Protein AF-A0A8S4S990-F1 (afdb_monomer)

Organism: NCBI:txid348720

Nearest PDB structures (foldseek):
  5mv0-assembly1_A  TM=5.214E-01  e=6.247E-02  CAS virus
  5ltn-assembly1_A  TM=4.430E-01  e=2.836E-02  Mammarenavirus choriomeningitidis
  8csu-assembly1_6  TM=4.818E-01  e=1.377E+00  Homo sapiens
  7pnu-assembly1_a  TM=4.901E-01  e=2.332E+00  Mus musculus
  7pnt-assembly1_a  TM=4.919E-01  e=3.034E+00  Mus musculus

Solvent-accessible surface area (backbone atoms only — not comparable to full-atom values): 9397 Å² total; per-residue (Å²): 134,91,82,85,86,81,87,80,89,78,84,89,76,98,66,82,76,75,70,76,85,82,77,76,78,78,52,65,50,79,47,67,64,47,76,77,65,70,88,89,48,89,56,37,59,49,55,33,36,43,36,31,67,82,77,28,32,34,36,42,33,39,77,46,72,51,59,75,95,39,45,70,56,54,42,53,50,50,50,59,58,38,45,65,44,32,56,49,50,20,64,76,68,72,28,84,42,45,46,76,36,61,46,57,39,28,91,82,76,50,64,54,86,60,49,57,57,39,34,41,74,71,71,39,58,85,48,63,86,38,56,76,52,52,56,51,49,51,54,52,49,51,53,48,52,52,50,52,58,74,67,54,75,134

Radius of gyration: 22.94 Å; Cα contacts (8 Å, |Δi|>4): 177; chains: 1; bounding box: 45×64×72 Å

Mean predicted aligned error: 13.51 Å

Secondary structure (DSSP, 8-state):
---------------------------EEEEESS--S-TT-S----SEEEEETTTTEEEEEEEE---GGGHHHHHHHHHHHTHHHHHHHHHHTT-SEEEEEEEEB-TTS-B-TTHHHHHHHTT-GGGGGGHHHHHHHHHHHHHHHHHHHHHS--

Foldseek 3Di:
DDDDDDDDDDDDDPDPPPPPPPPPCPQKDKDAQDQPDDPPQPPRGAGIWIAGVVQLEIEGEHEDEDAPVCQVVVQVVQCVSCVVVFVVCCVVVVGPGYYYQYHYAYLVLDGDPCNCVSCVVVVNNVCPVCSVVVSVVVVVVVVVVVVVVVPPDD

pLDDT: mean 72.89, std 20.24, range [27.31, 93.75]

Structure (mmCIF, N/CA/C/O backbone):
data_AF-A0A8S4S990-F1
#
_entry.id   AF-A0A8S4S990-F1
#
loop_
_atom_site.group_PDB
_atom_site.id
_atom_site.type_symbol
_atom_site.label_atom_id
_atom_site.label_alt_id
_atom_site.label_comp_id
_atom_site.label_asym_id
_atom_site.label_entity_id
_atom_site.label_seq_id
_atom_site.pdbx_PDB_ins_code
_atom_site.Cartn_x
_atom_site.Cartn_y
_atom_site.Cartn_z
_atom_site.occupancy
_atom_site.B_iso_or_equiv
_atom_site.auth_seq_id
_atom_site.auth_comp_id
_atom_site.auth_asym_id
_atom_site.auth_atom_id
_atom_site.pdbx_PDB_model_num
ATOM 1 N N . MET A 1 1 ? -4.626 -30.819 36.250 1.00 38.44 1 MET A N 1
ATOM 2 C CA . MET A 1 1 ? -5.536 -31.766 36.929 1.00 38.44 1 MET A CA 1
ATOM 3 C C . MET A 1 1 ? -6.216 -32.608 35.856 1.00 38.44 1 MET A C 1
ATOM 5 O O . MET A 1 1 ? -6.650 -32.057 34.856 1.00 38.44 1 MET A O 1
ATOM 9 N N . LYS A 1 2 ? -6.137 -33.932 35.988 1.00 37.09 2 LYS A N 1
ATOM 10 C CA . LYS A 1 2 ? -6.376 -34.948 34.948 1.00 37.09 2 LYS A CA 1
ATOM 11 C C . LYS A 1 2 ? -7.885 -35.141 34.732 1.00 37.09 2 LYS A C 1
ATOM 13 O O . LYS A 1 2 ? -8.578 -35.387 35.713 1.00 37.09 2 LYS A O 1
ATOM 18 N N . VAL A 1 3 ? -8.384 -35.081 33.495 1.00 35.81 3 VAL A N 1
ATOM 19 C CA . VAL A 1 3 ? -9.760 -35.510 33.180 1.00 35.81 3 VAL A CA 1
ATOM 20 C C . VAL A 1 3 ? -9.691 -36.787 32.345 1.00 35.81 3 VAL A C 1
ATOM 22 O O . VAL A 1 3 ? -8.990 -36.856 31.339 1.00 35.81 3 VAL A O 1
ATOM 25 N N . ARG A 1 4 ? -10.346 -37.821 32.876 1.00 27.31 4 ARG A N 1
ATOM 26 C CA . ARG A 1 4 ? -10.402 -39.216 32.425 1.00 27.31 4 ARG A CA 1
ATOM 27 C C . ARG A 1 4 ? -11.142 -39.330 31.089 1.00 27.31 4 ARG A C 1
ATOM 29 O O . ARG A 1 4 ? -12.238 -38.800 30.954 1.00 27.31 4 ARG A O 1
ATOM 36 N N . THR A 1 5 ? -10.582 -40.081 30.148 1.00 34.91 5 THR A N 1
ATOM 37 C CA . THR A 1 5 ? -11.289 -40.603 28.973 1.00 34.91 5 THR A CA 1
ATOM 38 C C . THR A 1 5 ? -11.942 -41.932 29.344 1.00 34.91 5 THR A C 1
ATOM 40 O O . THR A 1 5 ? -11.241 -42.907 29.608 1.00 34.91 5 THR A O 1
ATOM 43 N N . GLU A 1 6 ? -13.273 -41.984 29.360 1.00 31.33 6 GLU A N 1
ATOM 44 C CA . GLU A 1 6 ? -14.011 -43.249 29.355 1.00 31.33 6 GLU A CA 1
ATOM 45 C C . GLU A 1 6 ? -14.421 -43.586 27.921 1.00 31.33 6 GLU A C 1
ATOM 47 O O . GLU A 1 6 ? -15.098 -42.820 27.233 1.00 31.33 6 GLU A O 1
ATOM 52 N N . LEU A 1 7 ? -13.945 -44.741 27.460 1.00 32.22 7 LEU A N 1
ATOM 53 C CA . LEU A 1 7 ? -14.325 -45.357 26.199 1.00 32.22 7 LEU A CA 1
ATOM 54 C C . LEU A 1 7 ? -15.686 -46.030 26.392 1.00 32.22 7 LEU A C 1
ATOM 56 O O . LEU A 1 7 ? -15.767 -47.091 27.005 1.00 32.22 7 LEU A O 1
ATOM 60 N N . VAL A 1 8 ? -16.744 -45.440 25.839 1.00 35.81 8 VAL A N 1
ATOM 61 C CA . VAL A 1 8 ? -18.019 -46.139 25.639 1.00 35.81 8 VAL A CA 1
ATOM 62 C C . VAL A 1 8 ? -18.097 -46.567 24.179 1.00 35.81 8 VAL A C 1
ATOM 64 O O . VAL A 1 8 ? -18.408 -45.787 23.280 1.00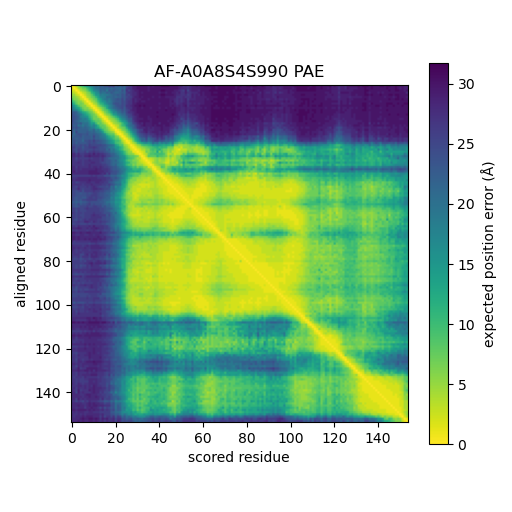 35.81 8 VAL A O 1
ATOM 67 N N . THR A 1 9 ? -17.785 -47.836 23.946 1.00 34.88 9 THR A N 1
ATOM 68 C CA . THR A 1 9 ? -18.088 -48.563 22.716 1.00 34.88 9 THR A CA 1
ATOM 69 C 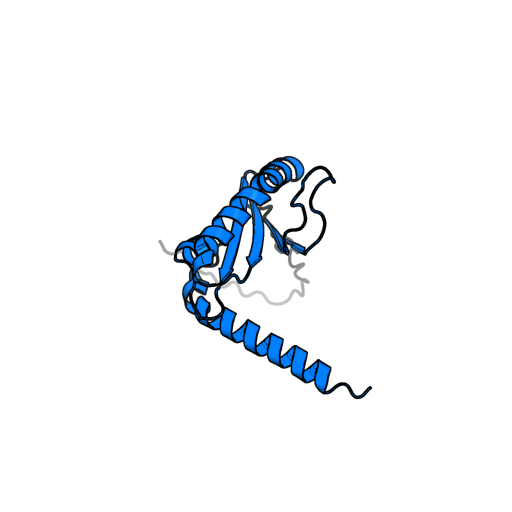C . THR A 1 9 ? -19.598 -48.738 22.601 1.00 34.88 9 THR A C 1
ATOM 71 O O . THR A 1 9 ? -20.208 -49.443 23.401 1.00 34.88 9 THR A O 1
ATOM 74 N N . ASN A 1 10 ? -20.219 -48.160 21.571 1.00 29.23 10 ASN A N 1
ATOM 75 C CA . ASN A 1 10 ? -21.528 -48.634 21.134 1.00 29.23 10 ASN A CA 1
ATOM 76 C C . ASN A 1 10 ? -21.618 -48.718 19.607 1.00 29.23 10 ASN A C 1
ATOM 78 O O . ASN A 1 10 ? -21.269 -47.788 18.879 1.00 29.23 10 ASN A O 1
ATOM 82 N N . ARG A 1 11 ? -22.044 -49.901 19.158 1.00 34.16 11 ARG A N 1
ATOM 83 C CA . ARG A 1 11 ? -22.180 -50.336 17.771 1.00 34.16 11 ARG A CA 1
ATOM 84 C C . ARG A 1 11 ? -23.460 -49.743 17.175 1.00 34.16 11 ARG A C 1
ATOM 86 O O . ARG A 1 11 ? -24.487 -49.670 17.836 1.00 34.16 11 ARG A O 1
ATOM 93 N N . ASN A 1 12 ? -23.391 -49.421 15.887 1.00 34.91 12 ASN A N 1
ATOM 94 C CA . ASN A 1 12 ? -24.517 -49.196 14.978 1.00 34.91 12 ASN A CA 1
ATOM 95 C C . ASN A 1 12 ? -25.447 -48.014 15.289 1.00 34.91 12 ASN A C 1
ATOM 97 O O . ASN A 1 12 ? -26.484 -48.156 15.932 1.00 34.91 12 ASN A O 1
ATOM 101 N N . LYS A 1 13 ? -25.150 -46.873 14.656 1.00 35.16 13 LYS A N 1
ATOM 102 C CA . LYS A 1 13 ? -26.153 -46.005 14.019 1.00 35.16 13 LYS A CA 1
ATOM 103 C C . LYS A 1 13 ? -25.452 -45.106 13.003 1.00 35.16 13 LYS A C 1
ATOM 105 O O . LYS A 1 13 ? -24.735 -44.180 13.367 1.00 35.16 13 LYS A O 1
ATOM 110 N N . THR A 1 14 ? -25.686 -45.377 11.724 1.00 38.09 14 THR A N 1
ATOM 111 C CA . THR A 1 14 ? -25.504 -44.456 10.597 1.00 38.09 14 THR A CA 1
ATOM 112 C C . THR A 1 14 ? -26.360 -43.211 10.835 1.00 38.09 14 THR A C 1
ATOM 114 O O . THR A 1 14 ? -27.469 -43.071 10.331 1.00 38.09 14 THR A O 1
ATOM 117 N N . LYS A 1 15 ? -25.864 -42.289 11.660 1.00 32.72 15 LYS A N 1
ATOM 118 C CA . LYS A 1 15 ? -26.371 -40.924 11.734 1.00 32.72 15 LYS A CA 1
ATOM 119 C C . LYS A 1 15 ? -25.412 -40.068 10.936 1.00 32.72 15 LYS A C 1
ATOM 121 O O . LYS A 1 15 ? -24.304 -39.798 11.381 1.00 32.72 15 LYS A O 1
ATOM 126 N N . LYS A 1 16 ? -25.869 -39.687 9.743 1.00 40.88 16 LYS A N 1
ATOM 127 C CA . LYS A 1 16 ? -25.349 -38.599 8.917 1.00 40.88 16 LYS A CA 1
ATOM 128 C C . LYS A 1 16 ? -25.078 -37.415 9.846 1.00 40.88 16 LYS A C 1
ATOM 130 O O . LYS A 1 16 ? -26.006 -36.707 10.236 1.00 40.88 16 LYS A O 1
ATOM 135 N N . THR A 1 17 ? -23.832 -37.267 10.282 1.00 30.77 17 THR A N 1
ATOM 136 C CA . THR A 1 17 ? -23.384 -36.102 11.026 1.00 30.77 17 THR A CA 1
ATOM 137 C C . THR A 1 17 ? -23.504 -34.950 10.053 1.00 30.77 17 THR A C 1
ATOM 139 O O . THR A 1 17 ? -22.716 -34.787 9.125 1.00 30.77 17 THR A O 1
ATOM 142 N N . ARG A 1 18 ? -24.585 -34.191 10.220 1.00 30.38 18 ARG A N 1
ATOM 143 C CA . ARG A 1 18 ? -24.707 -32.833 9.722 1.00 30.38 18 ARG A CA 1
ATOM 144 C C . ARG A 1 18 ? -23.539 -32.098 10.371 1.00 30.38 18 ARG A C 1
ATOM 146 O O . ARG A 1 18 ? -23.633 -31.696 11.526 1.00 30.38 18 ARG A O 1
ATOM 153 N N . LEU A 1 19 ? -22.397 -32.074 9.684 1.00 32.81 19 LEU A N 1
ATOM 154 C CA . LEU A 1 19 ? -21.312 -31.165 10.007 1.00 32.81 19 LEU A CA 1
ATOM 155 C C . LEU A 1 19 ? -21.981 -29.797 10.026 1.00 32.81 19 LEU A C 1
ATOM 157 O O . LEU A 1 19 ? -22.489 -29.350 8.997 1.00 32.81 19 LEU A O 1
ATOM 161 N N . HIS A 1 20 ? -22.110 -29.224 11.220 1.00 30.11 20 HIS A N 1
ATOM 162 C CA . HIS A 1 20 ? -22.512 -27.840 11.382 1.00 30.11 20 HIS A CA 1
ATOM 163 C C . HIS A 1 20 ? -21.589 -27.033 10.474 1.00 30.11 20 HIS A C 1
ATOM 165 O O . HIS A 1 20 ? -20.380 -26.979 10.695 1.00 30.11 20 HIS A O 1
ATOM 171 N N . LEU A 1 21 ? -22.160 -26.479 9.408 1.00 32.03 21 LEU A N 1
ATOM 172 C CA . LEU A 1 21 ? -21.474 -25.666 8.410 1.00 32.03 21 LEU A CA 1
ATOM 173 C C . LEU A 1 21 ? -21.190 -24.259 8.975 1.00 32.03 21 LEU A C 1
ATOM 175 O O . LEU A 1 21 ? -21.204 -23.277 8.245 1.00 32.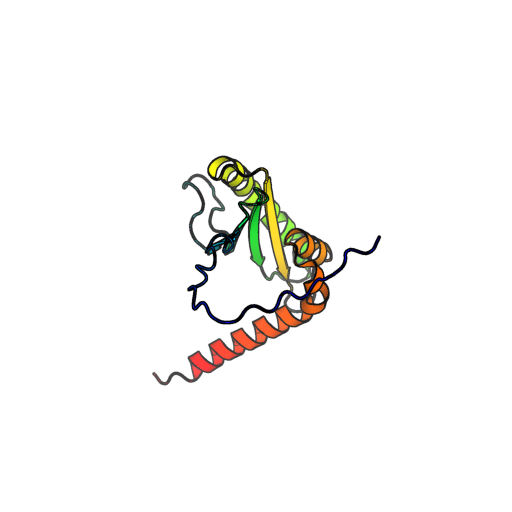03 21 LEU A O 1
ATOM 179 N N . ASP A 1 22 ? -20.936 -24.156 10.280 1.00 33.56 22 ASP A N 1
ATOM 180 C CA . ASP A 1 22 ? -20.919 -22.896 11.026 1.00 33.56 22 ASP A CA 1
ATOM 181 C C . ASP A 1 22 ? -19.489 -22.431 11.335 1.00 33.56 22 ASP A C 1
ATOM 183 O O . ASP A 1 22 ? -19.237 -21.743 12.322 1.00 33.56 22 ASP A O 1
ATOM 187 N N . THR A 1 23 ? -18.498 -22.800 10.518 1.00 35.34 23 THR A N 1
ATOM 188 C CA . THR A 1 23 ? -17.130 -22.266 10.682 1.00 35.34 23 THR A CA 1
ATOM 189 C C . THR A 1 23 ? -16.352 -22.163 9.372 1.00 35.34 23 THR A C 1
ATOM 191 O O . THR A 1 23 ? -15.173 -22.489 9.300 1.00 35.34 23 THR A O 1
ATOM 194 N N . LEU A 1 24 ? -16.993 -21.662 8.316 1.00 36.88 24 LEU A N 1
ATOM 195 C CA . LEU A 1 24 ? -16.280 -21.058 7.186 1.00 36.88 24 LEU A CA 1
ATOM 196 C C . LEU A 1 24 ? -16.565 -19.556 7.173 1.00 36.88 24 LEU A C 1
ATOM 198 O O . LEU A 1 24 ? -17.170 -19.013 6.254 1.00 36.88 24 LEU A O 1
ATOM 202 N N . VAL A 1 25 ? -16.134 -18.874 8.235 1.00 40.50 25 VAL A N 1
ATOM 203 C CA . VAL A 1 25 ? -15.972 -17.421 8.198 1.00 40.50 25 VAL A CA 1
ATOM 204 C C . VAL A 1 25 ? -14.862 -17.164 7.183 1.00 40.50 25 VAL A C 1
ATOM 206 O O . VAL A 1 25 ? -13.705 -17.432 7.482 1.00 40.50 25 VAL A O 1
ATOM 209 N N . LEU A 1 26 ? -15.188 -16.696 5.978 1.00 46.97 26 LEU A N 1
ATOM 210 C CA . LEU A 1 26 ? -14.206 -16.023 5.127 1.00 46.97 26 LEU A CA 1
ATOM 211 C C . LEU A 1 26 ? -14.076 -14.596 5.681 1.00 46.97 26 LEU A C 1
ATOM 213 O O . LEU A 1 26 ? -14.909 -13.751 5.358 1.00 46.97 26 LEU A O 1
ATOM 217 N N . PRO A 1 27 ? -13.098 -14.292 6.559 1.00 54.78 27 PRO A N 1
ATOM 218 C CA . PRO A 1 27 ? -13.113 -13.050 7.330 1.00 54.78 27 PRO A CA 1
ATOM 219 C C . PRO A 1 27 ? -12.556 -11.869 6.524 1.00 54.78 27 PRO A C 1
ATOM 221 O O . PRO A 1 27 ? -12.587 -10.736 6.998 1.00 54.78 27 PRO A O 1
ATOM 224 N N . LYS A 1 28 ? -12.026 -12.133 5.320 1.00 64.38 28 LYS A N 1
ATOM 225 C CA . LYS A 1 28 ? -11.212 -11.206 4.533 1.00 64.38 28 LYS A CA 1
ATOM 226 C C . LYS A 1 28 ? -11.771 -11.053 3.127 1.00 64.38 28 LYS A C 1
ATOM 228 O O . LYS A 1 28 ? -11.825 -12.017 2.369 1.00 64.38 28 LYS A O 1
ATOM 233 N N . THR A 1 29 ? -12.184 -9.835 2.792 1.00 76.38 29 THR A N 1
ATOM 234 C CA . THR A 1 29 ? -12.594 -9.456 1.432 1.00 76.38 29 THR A CA 1
ATOM 235 C C . THR A 1 29 ? -11.439 -8.737 0.742 1.00 76.38 29 THR A C 1
ATOM 237 O O . THR A 1 29 ? -10.785 -7.901 1.368 1.00 76.38 29 THR A O 1
ATOM 240 N N . PHE A 1 30 ? -11.198 -9.061 -0.530 1.00 75.12 30 PHE A N 1
ATOM 241 C CA . PHE A 1 30 ? -10.165 -8.444 -1.363 1.00 75.12 30 PHE A CA 1
ATOM 242 C C . PHE A 1 30 ? -10.815 -7.649 -2.494 1.00 75.12 30 PHE A C 1
ATOM 244 O O . PHE A 1 30 ? -11.668 -8.176 -3.208 1.00 75.12 30 PHE A O 1
ATOM 251 N N . PHE A 1 31 ? -10.376 -6.408 -2.681 1.00 77.38 31 PHE A N 1
ATOM 252 C CA . PHE A 1 31 ? -10.718 -5.582 -3.836 1.00 77.38 31 PHE A CA 1
ATOM 253 C C . PHE A 1 31 ? -9.441 -5.260 -4.608 1.00 77.38 31 PHE A C 1
ATOM 255 O O . PHE A 1 31 ? -8.456 -4.847 -4.001 1.00 77.38 31 PHE A O 1
ATOM 262 N N . PHE A 1 32 ? -9.459 -5.448 -5.928 1.00 75.06 32 PHE A N 1
ATOM 263 C CA . PHE A 1 32 ? -8.290 -5.266 -6.791 1.00 75.06 32 PHE A CA 1
ATOM 264 C C . PHE A 1 32 ? -8.540 -4.172 -7.821 1.00 75.06 32 PHE A C 1
ATOM 266 O O . PHE A 1 32 ? -9.428 -4.329 -8.649 1.00 75.06 32 PHE A O 1
ATOM 273 N N . SER A 1 33 ? -7.747 -3.099 -7.805 1.00 66.81 33 SER A N 1
ATOM 274 C CA . SER A 1 33 ? -7.669 -2.110 -8.895 1.00 66.81 33 SER A CA 1
ATOM 275 C C . SER A 1 33 ? -9.006 -1.489 -9.373 1.00 66.81 33 SER A C 1
ATOM 277 O O . SER A 1 33 ? -9.117 -0.989 -10.495 1.00 66.81 33 SER A O 1
ATOM 279 N N . PHE A 1 34 ? -10.038 -1.475 -8.521 1.00 74.88 34 PHE A N 1
ATOM 280 C CA . PHE A 1 34 ? -11.329 -0.828 -8.785 1.00 74.88 34 PHE A CA 1
ATOM 281 C C . PHE A 1 34 ? -11.442 0.501 -8.027 1.00 74.88 34 PHE A C 1
ATOM 283 O O . PHE A 1 34 ? -10.843 0.635 -6.961 1.00 74.88 34 PHE A O 1
ATOM 290 N N . PRO A 1 35 ? -12.227 1.479 -8.530 1.00 76.44 35 PRO A N 1
ATOM 291 C CA . PRO A 1 35 ? -12.567 2.671 -7.761 1.00 76.44 35 PRO A CA 1
ATOM 292 C C . PRO A 1 35 ? -13.237 2.268 -6.445 1.00 76.44 35 PRO A C 1
ATOM 294 O O . PRO A 1 35 ? -14.259 1.583 -6.456 1.00 76.44 35 PRO A O 1
ATOM 297 N N . VAL A 1 36 ? -12.653 2.676 -5.323 1.00 78.38 36 VAL A N 1
ATOM 298 C CA . VAL A 1 36 ? -13.088 2.228 -3.989 1.00 78.38 36 VAL A CA 1
ATOM 299 C C . VAL A 1 36 ? -14.117 3.182 -3.372 1.00 78.38 36 VAL A C 1
ATOM 301 O O . VAL A 1 36 ? -14.963 2.780 -2.574 1.00 78.38 36 VAL A O 1
ATOM 304 N N . ALA A 1 37 ? -14.068 4.450 -3.770 1.00 78.75 37 ALA A N 1
ATOM 305 C CA . ALA A 1 37 ? -14.910 5.536 -3.296 1.00 78.75 37 ALA A CA 1
ATOM 306 C C . ALA A 1 37 ? -15.449 6.407 -4.451 1.00 78.75 37 ALA A C 1
ATOM 308 O O . ALA A 1 37 ? -15.183 6.165 -5.627 1.00 78.75 37 ALA A O 1
ATOM 309 N N . ASP A 1 38 ? -16.227 7.435 -4.109 1.00 71.62 38 ASP A N 1
ATOM 310 C CA . ASP A 1 38 ? -16.769 8.417 -5.062 1.00 71.62 38 ASP A CA 1
ATOM 311 C C . ASP A 1 38 ? -15.673 9.288 -5.732 1.00 71.62 38 ASP A C 1
ATOM 313 O O . ASP A 1 38 ? -14.577 9.444 -5.188 1.00 71.62 38 ASP A O 1
ATOM 317 N N . ARG A 1 39 ? -15.984 9.880 -6.897 1.00 66.06 39 ARG A N 1
ATOM 318 C CA . ARG A 1 39 ? -15.066 10.551 -7.845 1.00 66.06 39 ARG A CA 1
ATOM 319 C C . ARG A 1 39 ? -14.281 11.745 -7.287 1.00 66.06 39 ARG A C 1
ATOM 321 O O . ARG A 1 39 ? -13.322 12.163 -7.923 1.00 66.06 39 ARG A O 1
ATOM 328 N N . TYR A 1 40 ? -14.650 12.276 -6.124 1.00 76.94 40 TYR A N 1
ATOM 329 C CA . TYR A 1 40 ? -13.969 13.416 -5.497 1.00 76.94 40 TYR A CA 1
ATOM 330 C C . TYR A 1 40 ? -12.619 13.077 -4.843 1.00 76.94 40 TYR A C 1
ATOM 332 O O . TYR A 1 40 ? -11.919 13.988 -4.414 1.00 76.94 40 TYR A O 1
ATOM 340 N N . ILE A 1 41 ? -12.239 11.797 -4.744 1.00 80.56 41 ILE A N 1
ATOM 341 C CA . ILE A 1 41 ? -10.899 11.406 -4.281 1.00 80.56 41 ILE A CA 1
ATOM 342 C C . ILE A 1 41 ? -9.959 11.247 -5.476 1.00 80.56 41 ILE A C 1
ATOM 344 O O . ILE A 1 41 ? -10.198 10.410 -6.346 1.00 80.56 41 ILE A O 1
ATOM 348 N N . THR A 1 42 ? -8.850 11.992 -5.465 1.00 81.44 42 THR A N 1
ATOM 349 C CA . THR A 1 42 ? -7.812 11.953 -6.508 1.00 81.44 42 THR A CA 1
ATOM 350 C C . THR A 1 42 ? -7.161 10.572 -6.623 1.00 81.44 42 THR A C 1
ATOM 352 O O . THR A 1 42 ? -7.030 10.036 -7.721 1.00 81.44 42 THR A O 1
ATOM 355 N N . ALA A 1 43 ? -6.796 9.954 -5.496 1.00 86.62 43 ALA A N 1
ATOM 356 C CA . ALA A 1 43 ? -6.184 8.628 -5.457 1.00 86.62 43 ALA A CA 1
ATOM 357 C C . ALA A 1 43 ? -7.155 7.566 -4.953 1.00 86.62 43 ALA A C 1
ATOM 359 O O . ALA A 1 43 ? -7.218 7.241 -3.771 1.00 86.62 43 ALA A O 1
ATOM 360 N N . ASN A 1 44 ? -7.942 7.040 -5.886 1.00 88.00 44 ASN A N 1
ATOM 361 C CA . ASN A 1 44 ? -9.073 6.160 -5.596 1.00 88.00 44 ASN A CA 1
ATOM 362 C C . ASN A 1 44 ? -8.903 4.731 -6.150 1.00 88.00 44 ASN A C 1
ATOM 364 O O . ASN A 1 44 ? -9.847 3.945 -6.165 1.00 88.00 44 ASN A O 1
ATOM 368 N N . ARG A 1 45 ? -7.715 4.396 -6.660 1.00 89.25 45 ARG A N 1
ATOM 369 C CA . ARG A 1 45 ? -7.420 3.095 -7.278 1.00 89.25 45 ARG A CA 1
ATOM 370 C C . ARG A 1 45 ? -6.123 2.501 -6.727 1.00 89.25 45 ARG A C 1
ATOM 372 O O . ARG A 1 45 ? -5.132 2.469 -7.447 1.00 89.25 45 ARG A O 1
ATOM 379 N N . PRO A 1 46 ? -6.113 2.067 -5.460 1.00 91.12 46 PRO A N 1
ATOM 380 C CA . PRO A 1 46 ? -5.011 1.261 -4.959 1.00 91.12 46 PRO A CA 1
ATOM 381 C C . PRO A 1 46 ? -4.965 -0.095 -5.670 1.00 91.12 46 PRO A C 1
ATOM 383 O O . PRO A 1 46 ? -5.981 -0.574 -6.188 1.00 91.12 46 PRO A O 1
ATOM 386 N N . ASP A 1 47 ? -3.801 -0.741 -5.646 1.00 90.00 47 ASP A N 1
ATOM 387 C CA . ASP A 1 47 ? -3.641 -2.072 -6.235 1.00 90.00 47 ASP A CA 1
ATOM 388 C C . ASP A 1 47 ? -4.521 -3.094 -5.521 1.00 90.00 47 ASP A C 1
ATOM 390 O O . ASP A 1 47 ? -5.233 -3.873 -6.163 1.00 90.00 47 ASP A O 1
ATOM 394 N N . ILE A 1 48 ? -4.497 -3.070 -4.184 1.00 90.12 48 ILE A N 1
ATOM 395 C CA . ILE A 1 48 ? -5.235 -4.013 -3.350 1.00 90.12 48 ILE A CA 1
ATOM 396 C C . ILE A 1 48 ? -5.829 -3.288 -2.144 1.00 90.12 48 ILE A C 1
ATOM 398 O O . ILE A 1 48 ? -5.156 -2.524 -1.455 1.00 90.12 48 ILE A O 1
ATOM 402 N N . VAL A 1 49 ? -7.085 -3.597 -1.828 1.00 89.75 49 VAL A N 1
ATOM 403 C CA . VAL A 1 49 ? -7.677 -3.285 -0.527 1.00 89.75 49 VAL A CA 1
ATOM 404 C C . VAL A 1 49 ? -8.117 -4.569 0.155 1.00 89.75 49 VAL A C 1
ATOM 406 O O . VAL A 1 49 ? -8.914 -5.335 -0.388 1.00 89.75 49 VAL A O 1
ATOM 409 N N . LEU A 1 50 ? -7.598 -4.795 1.359 1.00 89.62 50 LEU A N 1
ATOM 410 C CA . LEU A 1 50 ? -8.002 -5.881 2.240 1.00 89.62 50 LEU A CA 1
ATOM 411 C C . LEU A 1 50 ? -8.968 -5.336 3.287 1.00 89.62 50 LEU A C 1
ATOM 413 O O . LEU A 1 50 ? 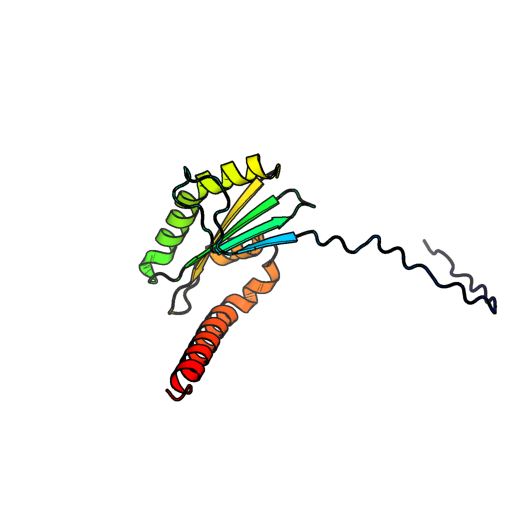-8.653 -4.365 3.967 1.00 89.62 50 LEU A O 1
ATOM 417 N N . VAL A 1 51 ? -10.106 -5.994 3.478 1.00 87.69 51 VAL A N 1
ATOM 418 C CA . VAL A 1 51 ? -11.020 -5.687 4.581 1.00 87.69 51 VAL A CA 1
ATOM 419 C C . VAL A 1 51 ? -11.166 -6.917 5.447 1.00 87.69 51 VAL A C 1
ATOM 421 O O . VAL A 1 51 ? -11.696 -7.933 4.996 1.00 87.69 51 VAL A O 1
ATOM 424 N N . ASP A 1 52 ? -10.714 -6.810 6.690 1.00 85.75 52 ASP A N 1
ATOM 425 C CA . ASP A 1 52 ? -10.956 -7.807 7.718 1.00 85.75 52 ASP A CA 1
ATOM 426 C C . ASP A 1 52 ? -12.101 -7.334 8.615 1.00 85.75 52 ASP A C 1
ATOM 428 O O . ASP A 1 52 ? -11.959 -6.418 9.431 1.00 85.75 52 ASP A O 1
ATOM 432 N N . ARG A 1 53 ? -13.269 -7.955 8.436 1.00 82.62 53 ARG A N 1
ATOM 433 C CA . ARG A 1 53 ? -14.475 -7.594 9.194 1.00 82.62 53 ARG A CA 1
ATOM 434 C C . ARG A 1 53 ? -14.438 -8.116 10.625 1.00 82.62 53 ARG A C 1
ATOM 436 O O . ARG A 1 53 ? -15.124 -7.554 11.472 1.00 82.62 53 ARG A O 1
ATOM 443 N N . SER A 1 54 ? -13.646 -9.154 10.902 1.00 83.81 54 SER A N 1
ATOM 444 C CA . SER A 1 54 ? -13.559 -9.740 12.243 1.00 83.81 54 SER A CA 1
ATOM 445 C C . SER A 1 54 ? -12.838 -8.813 13.219 1.00 83.81 54 SER A C 1
ATOM 447 O O . SER A 1 54 ? -13.282 -8.642 14.349 1.00 83.81 54 SER A O 1
ATOM 449 N N . VAL A 1 55 ? -11.782 -8.144 12.749 1.00 86.75 55 VAL A N 1
ATOM 450 C CA . VAL A 1 55 ? -11.020 -7.144 13.518 1.00 86.75 55 VAL A CA 1
ATOM 451 C C . VAL A 1 55 ? -11.367 -5.706 13.131 1.00 86.75 55 VAL A C 1
ATOM 453 O O . VAL A 1 55 ? -10.639 -4.787 13.495 1.00 86.75 55 VAL A O 1
ATOM 456 N N . ARG A 1 56 ? -12.442 -5.513 12.350 1.00 90.75 56 ARG A N 1
ATOM 457 C CA . ARG A 1 56 ? -12.925 -4.211 11.863 1.00 90.75 56 ARG A CA 1
ATOM 458 C C . ARG A 1 56 ? -11.788 -3.324 11.344 1.00 90.75 56 ARG A C 1
ATOM 460 O O . ARG A 1 56 ? -11.649 -2.177 11.757 1.00 90.75 56 ARG A O 1
ATOM 467 N N . ARG A 1 57 ? -10.965 -3.846 10.434 1.00 90.56 57 ARG A N 1
ATOM 468 C CA . ARG A 1 57 ? -9.814 -3.122 9.878 1.00 90.56 57 ARG A CA 1
ATOM 469 C C . ARG A 1 57 ? -9.775 -3.233 8.365 1.00 90.56 57 ARG A C 1
ATOM 471 O O . ARG A 1 57 ? -9.963 -4.317 7.818 1.00 90.56 57 ARG A O 1
ATOM 478 N N . ALA A 1 58 ? -9.459 -2.128 7.703 1.00 91.25 58 ALA A N 1
ATOM 479 C CA . ALA A 1 58 ? -9.106 -2.123 6.291 1.00 91.25 58 ALA A CA 1
ATOM 480 C C . ALA A 1 58 ? -7.609 -1.852 6.099 1.00 91.25 58 ALA A C 1
ATOM 482 O O . ALA A 1 58 ? -6.951 -1.215 6.924 1.00 91.25 58 ALA A O 1
ATOM 483 N N . ILE A 1 59 ? -7.056 -2.358 5.005 1.00 91.50 59 ILE A N 1
ATOM 484 C CA . ILE A 1 59 ? -5.663 -2.161 4.629 1.00 91.50 59 ILE A CA 1
ATOM 485 C C . ILE A 1 59 ? -5.621 -1.810 3.149 1.00 91.50 59 ILE A C 1
ATOM 487 O O . ILE A 1 59 ? -6.072 -2.592 2.316 1.00 91.50 59 ILE A O 1
ATOM 491 N N . ILE A 1 60 ? -5.068 -0.645 2.837 1.00 92.25 60 ILE A N 1
ATOM 492 C CA . ILE A 1 60 ? -4.757 -0.221 1.475 1.00 92.25 60 ILE A CA 1
ATOM 493 C C . ILE A 1 60 ? -3.321 -0.647 1.191 1.00 92.25 60 ILE A C 1
ATOM 495 O O . ILE A 1 60 ? -2.410 -0.249 1.917 1.00 92.25 60 ILE A O 1
ATOM 499 N N . VAL A 1 61 ? -3.122 -1.446 0.151 1.00 90.88 61 VAL A N 1
ATOM 500 C CA . VAL A 1 61 ? -1.806 -1.880 -0.311 1.00 90.88 61 VAL A CA 1
ATOM 501 C C . VAL A 1 61 ? -1.587 -1.342 -1.713 1.00 90.88 61 VAL A C 1
ATOM 503 O O . VAL A 1 61 ? -2.438 -1.483 -2.592 1.00 90.88 61 VAL A O 1
ATOM 506 N N . ASP A 1 62 ? -0.427 -0.737 -1.903 1.00 90.38 62 ASP A N 1
ATOM 507 C CA . ASP A 1 62 ? 0.001 -0.197 -3.183 1.00 90.38 62 ASP A CA 1
ATOM 508 C C . ASP A 1 62 ? 1.480 -0.525 -3.385 1.00 90.38 62 ASP A C 1
ATOM 510 O O . ASP A 1 62 ? 2.278 -0.409 -2.451 1.00 90.38 62 ASP A O 1
ATOM 514 N N . ILE A 1 63 ? 1.814 -1.015 -4.574 1.00 86.75 63 ILE A N 1
ATOM 515 C CA . ILE A 1 63 ? 3.115 -1.568 -4.923 1.00 86.75 63 ILE A CA 1
ATOM 516 C C . ILE A 1 63 ? 3.803 -0.617 -5.904 1.00 86.75 63 ILE A C 1
ATOM 518 O O . ILE A 1 63 ? 3.240 -0.224 -6.923 1.00 86.75 63 ILE A O 1
ATOM 522 N N . THR A 1 64 ? 5.059 -0.264 -5.634 1.00 85.12 64 THR A N 1
ATOM 523 C CA . THR A 1 64 ? 5.854 0.571 -6.541 1.00 85.12 64 THR A CA 1
ATOM 524 C C . THR A 1 64 ? 7.331 0.193 -6.526 1.00 85.12 64 THR A C 1
ATOM 526 O O . THR A 1 64 ? 7.859 -0.272 -5.514 1.00 85.12 64 THR A O 1
ATOM 529 N N . TYR A 1 65 ? 7.994 0.411 -7.664 1.00 82.81 65 TYR A N 1
ATOM 530 C CA . TYR A 1 65 ? 9.413 0.124 -7.850 1.00 82.81 65 TYR A CA 1
ATOM 531 C C . TYR A 1 65 ? 10.191 1.354 -8.344 1.00 82.81 65 TYR A C 1
ATOM 533 O O . TYR A 1 65 ? 10.418 1.486 -9.549 1.00 82.81 65 TYR A O 1
ATOM 541 N N . PRO A 1 66 ? 10.560 2.298 -7.458 1.00 82.50 66 PRO A N 1
ATOM 542 C CA . PRO A 1 66 ? 11.345 3.469 -7.833 1.00 82.50 66 PRO A CA 1
ATOM 543 C C . PRO A 1 66 ? 12.848 3.145 -7.912 1.00 82.50 66 PRO A C 1
ATOM 545 O O . PRO A 1 66 ? 13.303 2.066 -7.532 1.00 82.50 66 PRO A O 1
ATOM 548 N N . HIS A 1 67 ? 13.635 4.120 -8.375 1.00 79.44 67 HIS A N 1
ATOM 549 C CA . HIS A 1 67 ? 15.094 4.079 -8.242 1.00 79.44 67 HIS A CA 1
ATOM 550 C C . HIS A 1 67 ? 15.520 4.144 -6.765 1.00 79.44 67 HIS A C 1
ATOM 552 O O . HIS A 1 67 ? 14.810 4.746 -5.957 1.00 79.44 67 HIS A O 1
ATOM 558 N N . ASP A 1 68 ? 16.679 3.572 -6.435 1.00 74.94 68 ASP A N 1
ATOM 559 C CA . ASP A 1 68 ? 17.164 3.360 -5.060 1.00 74.94 68 ASP A CA 1
ATOM 560 C C . ASP A 1 68 ? 17.139 4.638 -4.213 1.00 74.94 68 ASP A C 1
ATOM 562 O O . ASP A 1 68 ? 16.617 4.642 -3.097 1.00 74.94 68 ASP A O 1
ATOM 566 N N . ASP A 1 69 ? 17.603 5.751 -4.782 1.00 78.94 69 ASP A N 1
ATOM 567 C CA . ASP A 1 69 ? 17.657 7.055 -4.107 1.00 78.94 69 ASP A CA 1
ATOM 568 C C . ASP A 1 69 ? 16.269 7.618 -3.749 1.00 78.94 69 ASP A C 1
ATOM 570 O O . ASP A 1 69 ? 16.136 8.500 -2.900 1.00 78.94 69 ASP A O 1
ATOM 574 N N . ASN A 1 70 ? 15.214 7.105 -4.3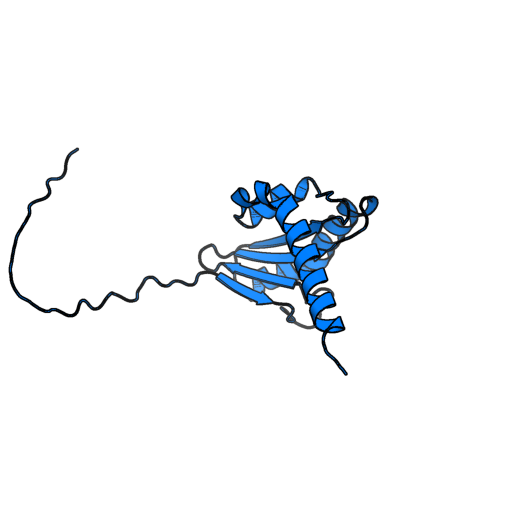84 1.00 83.69 70 ASN A N 1
ATOM 575 C CA . ASN A 1 70 ? 13.847 7.599 -4.259 1.00 83.69 70 ASN A CA 1
ATOM 576 C C . ASN A 1 70 ? 12.936 6.693 -3.420 1.00 83.69 70 ASN A C 1
ATOM 578 O O . ASN A 1 70 ? 11.753 7.012 -3.298 1.00 83.69 70 ASN A O 1
ATOM 582 N N . LEU A 1 71 ? 13.444 5.605 -2.825 1.00 81.00 71 LEU A N 1
ATOM 583 C CA . LEU A 1 71 ? 12.638 4.650 -2.045 1.00 81.00 71 LEU A CA 1
ATOM 584 C C . LEU A 1 71 ? 11.814 5.347 -0.946 1.00 81.00 71 LEU A C 1
ATOM 586 O O . LEU A 1 71 ? 10.584 5.325 -0.980 1.00 81.00 71 LEU A O 1
ATOM 590 N N . VAL A 1 72 ? 12.495 6.078 -0.057 1.00 83.25 72 VAL A N 1
ATOM 591 C CA . VAL A 1 72 ? 11.880 6.793 1.081 1.00 83.25 72 VAL A CA 1
ATOM 592 C C . VAL A 1 72 ? 10.868 7.842 0.610 1.00 83.25 72 VAL A C 1
ATOM 594 O O . VAL A 1 72 ? 9.838 8.088 1.242 1.00 83.25 72 VAL A O 1
ATOM 597 N N . LYS A 1 73 ? 11.178 8.515 -0.504 1.00 88.69 73 LYS A N 1
ATOM 598 C CA . LYS A 1 73 ? 10.315 9.548 -1.076 1.00 88.69 73 LYS A CA 1
ATOM 599 C C . LYS A 1 73 ? 9.027 8.927 -1.613 1.00 88.69 73 LYS A C 1
ATOM 601 O O . LYS A 1 73 ? 7.947 9.396 -1.263 1.00 88.69 73 LYS A O 1
ATOM 606 N N . ALA A 1 74 ? 9.143 7.852 -2.391 1.00 87.25 74 ALA A N 1
ATOM 607 C CA . ALA A 1 74 ? 8.006 7.133 -2.949 1.00 87.25 74 ALA A CA 1
ATOM 608 C C . ALA A 1 74 ? 7.099 6.563 -1.849 1.00 87.25 74 ALA A C 1
ATOM 610 O O . ALA A 1 74 ? 5.877 6.649 -1.954 1.00 87.25 74 ALA A O 1
ATOM 611 N N . GLU A 1 75 ? 7.681 6.039 -0.767 1.00 87.81 75 GLU A N 1
ATOM 612 C CA . GLU A 1 75 ? 6.919 5.542 0.378 1.00 87.81 75 GLU A CA 1
ATOM 613 C C . GLU A 1 75 ? 6.059 6.646 1.010 1.00 87.81 75 GLU A C 1
ATOM 615 O O . GLU A 1 75 ? 4.840 6.501 1.149 1.00 87.81 75 GLU A O 1
ATOM 620 N N . LYS A 1 76 ? 6.680 7.783 1.347 1.00 89.88 76 LYS A N 1
ATOM 621 C CA . LYS A 1 76 ? 5.989 8.926 1.962 1.00 89.88 76 LYS A CA 1
ATOM 622 C C . LYS A 1 76 ? 4.920 9.516 1.053 1.00 89.88 76 LYS A C 1
ATOM 624 O O . LYS A 1 76 ? 3.836 9.852 1.529 1.00 89.88 76 LYS A O 1
ATOM 629 N N . GLU A 1 77 ? 5.206 9.630 -0.241 1.00 91.94 77 G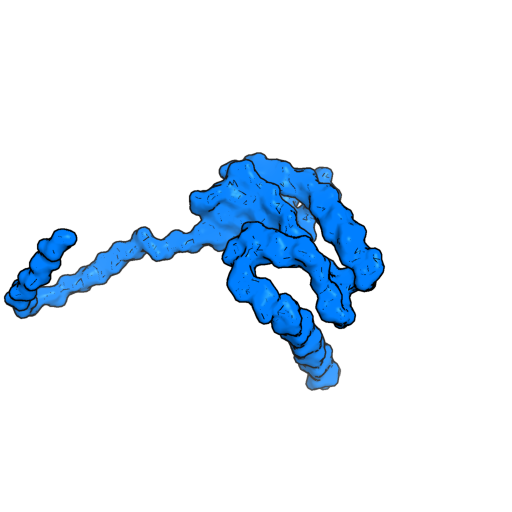LU A N 1
ATOM 630 C CA . GLU A 1 77 ? 4.238 10.108 -1.227 1.00 91.94 77 GLU A CA 1
ATOM 631 C C . GLU A 1 77 ? 3.003 9.206 -1.269 1.00 91.94 77 GLU A C 1
ATOM 633 O O . GLU A 1 77 ? 1.885 9.712 -1.199 1.00 91.94 77 GLU A O 1
ATOM 638 N N . LYS A 1 78 ? 3.177 7.879 -1.281 1.00 90.44 78 LYS A N 1
ATOM 639 C CA . LYS A 1 78 ? 2.055 6.927 -1.268 1.00 90.44 78 LYS A CA 1
ATOM 640 C C . LYS A 1 78 ? 1.219 7.035 0.007 1.00 90.44 78 LYS A C 1
ATOM 642 O O . LYS A 1 78 ? -0.008 7.059 -0.075 1.00 90.44 78 LYS A O 1
ATOM 647 N N . VAL A 1 79 ? 1.851 7.151 1.177 1.00 91.75 79 VAL A N 1
ATOM 648 C CA . VAL A 1 79 ? 1.123 7.360 2.444 1.00 91.75 79 VAL A CA 1
ATOM 649 C C . VAL A 1 79 ? 0.316 8.659 2.410 1.00 91.75 79 VAL A C 1
ATOM 651 O O . VAL A 1 79 ? -0.846 8.663 2.808 1.00 91.75 79 VAL A O 1
ATOM 654 N N . SER A 1 80 ? 0.908 9.743 1.905 1.00 92.75 80 SER A N 1
ATOM 655 C CA . SER A 1 80 ? 0.247 11.047 1.799 1.00 92.75 80 SER A CA 1
ATOM 656 C C . SER A 1 80 ? -0.963 10.996 0.861 1.00 92.75 80 SER A C 1
ATOM 658 O O . SER A 1 80 ? -2.076 11.348 1.246 1.00 92.75 80 SER A O 1
ATOM 660 N N . ILE A 1 81 ? -0.764 10.469 -0.348 1.00 92.62 81 ILE A N 1
ATOM 661 C CA . ILE A 1 81 ? -1.767 10.432 -1.415 1.00 92.62 81 ILE A CA 1
ATOM 662 C C . ILE A 1 81 ? -2.996 9.590 -1.027 1.00 92.62 81 ILE A C 1
ATOM 664 O O . ILE A 1 81 ? -4.123 9.957 -1.355 1.00 92.62 81 ILE A O 1
ATOM 668 N N . TYR A 1 82 ? -2.805 8.479 -0.308 1.00 93.75 82 TYR A N 1
ATOM 669 C CA . TYR A 1 82 ? -3.908 7.607 0.112 1.00 93.75 82 TYR A CA 1
ATOM 670 C C . TYR A 1 82 ? -4.541 7.985 1.458 1.00 93.75 82 TYR A C 1
ATOM 672 O O . TYR A 1 82 ? -5.492 7.321 1.877 1.00 93.75 82 TYR A O 1
ATOM 680 N N . SER A 1 83 ? -4.065 9.037 2.132 1.00 93.75 83 SER A N 1
ATOM 681 C CA . SER A 1 83 ? -4.586 9.460 3.440 1.00 93.75 83 SER A CA 1
ATOM 682 C C . SER A 1 83 ? -6.093 9.741 3.401 1.00 93.75 83 SER A C 1
ATOM 684 O O . SER A 1 83 ? -6.852 9.209 4.216 1.00 93.75 83 SER A O 1
ATOM 686 N N . ASP A 1 84 ? -6.559 10.497 2.406 1.00 93.25 84 ASP A N 1
ATOM 687 C CA . ASP A 1 84 ? -7.982 10.834 2.265 1.00 93.25 84 ASP A CA 1
ATOM 688 C C . ASP A 1 84 ? -8.834 9.594 1.976 1.00 93.25 84 ASP A C 1
ATOM 690 O O . ASP A 1 84 ? -9.925 9.421 2.531 1.00 93.25 84 ASP A O 1
ATOM 694 N N . LEU A 1 85 ? -8.311 8.681 1.148 1.00 92.00 85 LEU A N 1
ATOM 695 C CA . LEU A 1 85 ? -8.973 7.414 0.859 1.00 92.00 85 LEU A CA 1
ATOM 696 C C . LEU A 1 85 ? -9.100 6.557 2.123 1.00 92.00 85 LEU A C 1
ATOM 698 O O . LEU A 1 85 ? -10.158 5.976 2.352 1.00 92.00 85 LEU A O 1
ATOM 702 N N . ALA A 1 86 ? -8.068 6.511 2.967 1.00 93.25 86 ALA A N 1
ATOM 703 C CA . ALA A 1 86 ? -8.094 5.755 4.215 1.00 93.25 86 ALA A CA 1
ATOM 704 C C . ALA A 1 86 ? -9.178 6.265 5.179 1.00 93.25 86 ALA A C 1
ATOM 706 O O . ALA A 1 86 ? -9.942 5.466 5.729 1.00 93.25 86 ALA A O 1
ATOM 707 N N . HIS A 1 87 ? -9.311 7.584 5.340 1.00 92.81 87 HIS A N 1
ATOM 708 C CA . HIS A 1 87 ? -10.382 8.172 6.152 1.00 92.81 87 HIS A CA 1
ATOM 709 C C . HIS A 1 87 ? -11.764 7.828 5.590 1.00 92.81 87 HIS A C 1
ATOM 711 O O . HIS A 1 87 ? -12.655 7.398 6.327 1.00 92.81 87 HIS A O 1
ATOM 717 N N . LYS A 1 88 ? -11.930 7.943 4.269 1.00 91.25 88 LYS A N 1
ATOM 718 C CA . LYS A 1 88 ? -13.210 7.668 3.616 1.00 91.25 88 LYS A CA 1
ATOM 719 C C . LYS A 1 88 ? -13.601 6.195 3.687 1.00 91.25 88 LYS A C 1
ATOM 721 O O . LYS A 1 88 ? -14.751 5.902 3.991 1.00 91.25 88 LYS A O 1
ATOM 726 N N . ILE A 1 89 ? -12.659 5.278 3.478 1.00 91.19 89 ILE A N 1
ATOM 727 C CA . ILE A 1 89 ? -12.871 3.835 3.642 1.00 91.19 89 ILE A CA 1
ATOM 728 C C . ILE A 1 89 ? -13.296 3.505 5.076 1.00 91.19 89 ILE A C 1
ATOM 730 O O . ILE A 1 89 ? -14.238 2.735 5.273 1.00 91.19 89 ILE A O 1
ATOM 734 N N . THR A 1 90 ? -12.643 4.122 6.065 1.00 92.56 90 THR A N 1
ATOM 735 C CA . THR A 1 90 ? -12.961 3.914 7.485 1.00 92.56 90 THR A CA 1
ATOM 736 C C . THR A 1 90 ? -14.429 4.230 7.768 1.00 92.56 90 THR A C 1
ATOM 738 O O . THR A 1 90 ? -15.146 3.401 8.330 1.00 92.56 90 THR A O 1
ATOM 741 N N . ALA A 1 91 ? -14.899 5.382 7.282 1.00 90.56 91 ALA A N 1
ATOM 742 C CA . ALA A 1 91 ? -16.290 5.797 7.415 1.00 90.56 91 ALA A CA 1
ATOM 743 C C . ALA A 1 91 ? -17.253 4.938 6.574 1.00 90.56 91 ALA A C 1
ATOM 745 O O . ALA A 1 91 ? -18.250 4.440 7.093 1.00 90.56 91 ALA A O 1
ATOM 746 N N . MET A 1 92 ? -16.955 4.729 5.287 1.00 89.81 92 MET A N 1
ATOM 747 C CA . MET A 1 92 ? -17.838 4.029 4.343 1.00 89.81 92 MET A CA 1
ATOM 748 C C . MET A 1 92 ? -18.089 2.570 4.721 1.00 89.81 92 MET A C 1
ATOM 750 O O . MET A 1 92 ? -19.191 2.064 4.520 1.00 89.81 92 MET A O 1
ATOM 754 N N . TRP A 1 93 ? -17.072 1.874 5.230 1.00 89.50 93 TRP A N 1
ATOM 755 C CA . TRP A 1 93 ? -17.169 0.449 5.556 1.00 89.50 93 TRP A CA 1
ATOM 756 C C . TRP A 1 93 ? -17.338 0.172 7.047 1.00 89.50 93 TRP A C 1
ATOM 758 O O . TRP A 1 93 ? -17.351 -0.995 7.441 1.00 89.50 93 TRP A O 1
ATOM 768 N N . ASN A 1 94 ? -17.508 1.218 7.865 1.00 89.12 94 ASN A N 1
ATOM 769 C CA . ASN A 1 94 ? -17.713 1.119 9.310 1.00 89.12 94 ASN A CA 1
ATOM 770 C C . ASN A 1 94 ? -16.641 0.250 10.002 1.00 89.12 94 ASN A C 1
ATOM 772 O O . ASN A 1 94 ? -16.936 -0.589 10.857 1.00 89.12 94 ASN A O 1
ATOM 776 N N . VAL A 1 95 ? -15.383 0.425 9.599 1.00 90.75 95 VAL A N 1
ATOM 777 C CA . VAL A 1 95 ? -14.220 -0.208 10.237 1.00 90.75 95 VAL A CA 1
ATOM 778 C C . VAL A 1 95 ? -13.628 0.747 11.276 1.00 90.75 95 VAL A C 1
ATOM 780 O O . VAL A 1 95 ? -13.858 1.948 11.220 1.00 90.75 95 VAL A O 1
ATOM 783 N N . GLU A 1 96 ? -12.890 0.231 12.254 1.00 93.00 96 GLU A N 1
ATOM 784 C CA . GLU A 1 96 ? -12.255 1.049 13.299 1.00 93.00 96 GLU A CA 1
ATOM 785 C C . GLU A 1 96 ? -11.049 1.825 12.770 1.00 93.00 96 GLU A C 1
ATOM 787 O O . GLU A 1 96 ? -10.746 2.917 13.240 1.00 93.00 96 GLU A O 1
ATOM 792 N N . SER A 1 97 ? -10.329 1.251 11.806 1.00 92.62 97 SER A N 1
ATOM 793 C CA . SER A 1 97 ? -9.146 1.880 11.226 1.00 92.62 97 SER A CA 1
ATOM 794 C C . SER A 1 97 ? -8.862 1.372 9.821 1.00 92.62 97 SER A C 1
ATOM 796 O O . SER A 1 97 ? -9.124 0.211 9.488 1.00 92.62 97 SER A O 1
ATOM 798 N N . THR A 1 98 ? -8.264 2.249 9.017 1.00 92.44 98 THR A N 1
ATOM 799 C CA . THR A 1 98 ? -7.684 1.902 7.720 1.00 92.44 98 THR A CA 1
ATOM 800 C C . THR A 1 98 ? -6.199 2.210 7.735 1.00 92.44 98 THR A C 1
ATOM 802 O O . THR A 1 98 ? -5.791 3.318 8.075 1.00 92.44 98 THR A O 1
ATOM 805 N N . VAL A 1 99 ? -5.383 1.221 7.380 1.00 92.25 99 VAL A N 1
ATOM 806 C CA . VAL A 1 99 ? -3.922 1.338 7.370 1.00 92.25 99 VAL A CA 1
ATOM 807 C C . VAL A 1 99 ? -3.426 1.358 5.933 1.00 92.25 99 VAL A C 1
ATOM 809 O O . VAL A 1 99 ? -3.823 0.518 5.130 1.00 92.25 99 VAL A O 1
ATOM 812 N N . ILE A 1 100 ? -2.531 2.289 5.616 1.00 92.25 100 ILE A N 1
ATOM 813 C CA . ILE A 1 100 ? -1.859 2.344 4.316 1.00 92.25 100 ILE A CA 1
ATOM 814 C C . ILE A 1 100 ? -0.536 1.592 4.436 1.00 92.25 100 ILE A C 1
ATOM 816 O O . ILE A 1 100 ? 0.245 1.826 5.363 1.00 92.25 100 ILE A O 1
ATOM 820 N N . VAL A 1 101 ? -0.310 0.665 3.514 1.00 90.19 101 VAL A N 1
ATOM 821 C CA . VAL A 1 101 ? 0.874 -0.184 3.457 1.00 90.19 101 VAL A CA 1
ATOM 822 C C . VAL A 1 101 ? 1.482 -0.070 2.060 1.00 90.19 101 VAL A C 1
ATOM 824 O O . VAL A 1 101 ? 1.147 -0.863 1.177 1.00 90.19 101 VAL A O 1
ATOM 827 N N . PRO A 1 102 ? 2.361 0.918 1.831 1.00 88.19 102 PRO A N 1
ATOM 828 C CA . PRO A 1 102 ? 3.134 0.971 0.603 1.00 88.19 102 PRO A CA 1
ATOM 829 C C . PRO A 1 102 ? 4.170 -0.162 0.598 1.00 88.19 102 PRO A C 1
ATOM 831 O O . PRO A 1 102 ? 4.938 -0.347 1.547 1.00 88.19 102 PRO A O 1
ATOM 834 N N . ILE A 1 103 ? 4.173 -0.935 -0.481 1.00 84.75 103 ILE A N 1
ATOM 835 C CA . ILE A 1 103 ? 5.184 -1.937 -0.801 1.00 84.75 103 ILE A CA 1
ATOM 836 C C . ILE A 1 103 ? 6.117 -1.291 -1.821 1.00 84.75 103 ILE A C 1
ATOM 838 O O . ILE A 1 103 ? 5.834 -1.262 -3.016 1.00 84.75 103 ILE A O 1
ATOM 842 N N . VAL A 1 104 ? 7.219 -0.730 -1.327 1.00 80.75 104 VAL A N 1
ATOM 843 C CA . VAL A 1 104 ? 8.240 -0.086 -2.155 1.00 80.75 104 VAL A CA 1
ATOM 844 C C . VAL A 1 104 ? 9.445 -1.015 -2.249 1.00 80.75 104 VAL A C 1
ATOM 846 O O . VAL A 1 104 ? 10.037 -1.364 -1.227 1.00 80.75 104 VAL A O 1
ATOM 849 N N . GLY A 1 105 ? 9.799 -1.432 -3.461 1.00 73.62 105 GLY A N 1
ATOM 850 C CA . GLY A 1 105 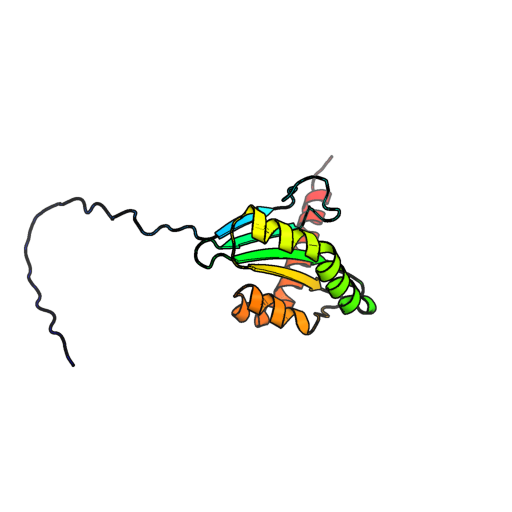? 11.006 -2.223 -3.708 1.00 73.62 105 GLY A CA 1
ATOM 851 C C . GLY A 1 105 ? 11.912 -1.563 -4.733 1.00 73.62 105 GLY A C 1
ATOM 852 O O . GLY A 1 105 ? 11.429 -0.896 -5.633 1.00 73.62 105 GLY A O 1
ATOM 853 N N . SER A 1 106 ? 13.223 -1.752 -4.638 1.00 72.44 106 SER A N 1
ATOM 854 C CA . SER A 1 106 ? 14.139 -1.366 -5.716 1.00 72.44 106 SER A CA 1
ATOM 855 C C . SER A 1 106 ? 14.478 -2.563 -6.613 1.00 72.44 106 SER A C 1
ATOM 857 O O . SER A 1 106 ? 14.292 -3.725 -6.238 1.00 72.44 106 SER A O 1
ATOM 859 N N . VAL A 1 107 ? 14.954 -2.263 -7.824 1.00 67.50 107 VAL A N 1
ATOM 860 C CA . VAL A 1 107 ? 15.455 -3.245 -8.799 1.00 67.50 107 VAL A CA 1
ATOM 861 C C . VAL A 1 107 ? 16.793 -3.860 -8.358 1.00 67.50 107 VAL A C 1
ATOM 863 O O . VAL A 1 107 ? 17.090 -4.990 -8.729 1.00 67.50 107 VAL A O 1
ATOM 866 N N . ASN A 1 108 ? 17.570 -3.163 -7.525 1.00 65.94 108 ASN A N 1
ATOM 867 C CA . ASN A 1 108 ? 18.895 -3.578 -7.052 1.00 65.94 108 ASN A CA 1
ATOM 868 C C . ASN A 1 108 ? 18.846 -4.356 -5.723 1.00 65.94 108 ASN A C 1
ATOM 870 O O . ASN A 1 108 ? 19.776 -4.286 -4.923 1.00 65.94 108 ASN A O 1
ATOM 874 N N . ASP A 1 109 ? 17.740 -5.051 -5.447 1.00 62.41 109 ASP A N 1
ATOM 875 C CA . ASP A 1 109 ? 17.509 -5.788 -4.195 1.00 62.41 109 ASP A CA 1
ATOM 876 C C . ASP A 1 109 ? 17.547 -4.927 -2.911 1.00 62.41 109 ASP A C 1
ATOM 878 O O . ASP A 1 109 ? 17.576 -5.444 -1.791 1.00 62.41 109 ASP A O 1
ATOM 882 N N . LEU A 1 110 ? 17.472 -3.598 -3.042 1.00 60.22 110 LEU A N 1
ATOM 883 C CA . LEU A 1 110 ? 17.344 -2.692 -1.905 1.00 60.22 110 LEU A CA 1
ATOM 884 C C . LEU A 1 110 ? 15.876 -2.612 -1.479 1.00 60.22 110 LEU A C 1
ATOM 886 O O . LEU A 1 110 ? 14.997 -2.165 -2.216 1.00 60.22 110 LEU A O 1
ATOM 890 N N . LEU A 1 111 ? 15.609 -3.076 -0.262 1.00 66.38 111 LEU A N 1
ATOM 891 C CA . LEU A 1 111 ? 14.321 -2.918 0.398 1.00 66.38 111 LEU A CA 1
ATOM 892 C C . LEU A 1 111 ? 14.462 -1.905 1.522 1.00 66.38 111 LEU A C 1
ATOM 894 O O . LEU A 1 111 ? 15.431 -1.924 2.285 1.00 66.38 111 LEU A O 1
ATOM 898 N N . GLU A 1 112 ? 13.486 -1.009 1.620 1.00 66.06 112 GLU A N 1
ATOM 899 C CA . GLU A 1 112 ? 13.478 -0.013 2.679 1.00 66.06 112 GLU A CA 1
ATOM 900 C C . GLU A 1 112 ? 13.320 -0.689 4.049 1.00 66.06 112 GLU A C 1
ATOM 902 O O . GLU A 1 112 ? 12.599 -1.674 4.204 1.00 66.06 112 GLU A O 1
ATOM 907 N N . LYS A 1 113 ? 13.970 -0.150 5.086 1.00 66.56 113 LYS A N 1
ATOM 908 C CA . LYS A 1 113 ? 13.888 -0.689 6.459 1.00 66.56 113 LYS A CA 1
ATOM 909 C C . LYS A 1 113 ? 12.454 -0.702 7.012 1.00 66.56 113 LYS A C 1
ATOM 911 O O . LYS A 1 113 ? 12.142 -1.473 7.919 1.00 66.56 113 LYS A O 1
ATOM 916 N N . SER A 1 114 ? 11.586 0.161 6.490 1.00 66.88 114 SER A N 1
ATOM 917 C CA . SER A 1 114 ? 10.158 0.237 6.809 1.00 66.88 114 SER A CA 1
ATOM 918 C C . SER A 1 114 ? 9.348 -0.930 6.234 1.00 66.88 114 SER A C 1
ATOM 920 O O . SER A 1 114 ? 8.283 -1.252 6.769 1.00 66.88 114 SER A O 1
ATOM 922 N N . PHE A 1 115 ? 9.872 -1.635 5.226 1.00 69.62 115 PHE A N 1
ATOM 923 C CA . PHE A 1 115 ? 9.209 -2.771 4.588 1.00 69.62 115 PHE A CA 1
ATOM 924 C C . PHE A 1 115 ? 8.848 -3.867 5.599 1.00 69.62 115 PHE A C 1
ATOM 926 O O . PHE A 1 115 ? 7.727 -4.378 5.606 1.00 69.62 115 PHE A O 1
ATOM 933 N N . ASP A 1 116 ? 9.737 -4.153 6.552 1.00 70.31 116 ASP A N 1
ATOM 934 C CA . ASP A 1 116 ? 9.472 -5.118 7.623 1.00 70.31 116 ASP A CA 1
ATOM 935 C C . ASP A 1 116 ? 8.330 -4.677 8.545 1.00 70.31 116 ASP A C 1
ATOM 937 O O . ASP A 1 116 ? 7.541 -5.498 9.025 1.00 70.31 116 ASP A O 1
ATOM 941 N N . GLN A 1 117 ? 8.214 -3.373 8.804 1.00 74.25 117 GLN A N 1
ATOM 942 C CA . GLN A 1 117 ? 7.124 -2.821 9.609 1.00 74.25 117 GLN A CA 1
ATOM 943 C C . GLN A 1 117 ? 5.795 -2.939 8.859 1.00 74.25 117 GLN A C 1
ATOM 945 O O . GLN A 1 117 ? 4.767 -3.262 9.453 1.00 74.25 117 GLN A O 1
ATOM 950 N N . HIS A 1 118 ? 5.825 -2.737 7.546 1.00 75.25 118 HIS A N 1
ATOM 951 C CA . HIS A 1 118 ? 4.687 -2.880 6.647 1.00 75.25 118 HIS A CA 1
ATOM 952 C C . HIS A 1 118 ? 4.210 -4.331 6.543 1.00 75.25 118 HIS A C 1
ATOM 954 O O . HIS A 1 118 ? 3.022 -4.599 6.738 1.00 75.25 118 HIS A O 1
ATOM 960 N N . LEU A 1 119 ? 5.126 -5.292 6.412 1.00 72.88 119 LEU A N 1
ATOM 961 C CA . LEU A 1 119 ? 4.794 -6.717 6.477 1.00 72.88 119 LEU A CA 1
ATOM 962 C C . LEU A 1 119 ? 4.208 -7.123 7.835 1.00 72.88 119 LEU A C 1
ATOM 964 O O . LEU A 1 119 ? 3.247 -7.894 7.892 1.00 72.88 119 LEU A O 1
ATOM 968 N N . LYS A 1 120 ? 4.729 -6.580 8.942 1.00 74.75 120 LYS A N 1
ATOM 969 C CA . LYS A 1 120 ? 4.142 -6.801 10.274 1.00 74.75 120 LYS A CA 1
ATOM 970 C C . LYS A 1 120 ? 2.722 -6.241 10.376 1.00 74.75 120 LYS A C 1
ATOM 972 O O . LYS A 1 120 ? 1.857 -6.932 10.909 1.00 74.75 120 LYS A O 1
ATOM 977 N N . LYS A 1 121 ? 2.452 -5.047 9.829 1.00 73.50 121 LYS A N 1
ATOM 978 C CA . LYS A 1 121 ? 1.097 -4.454 9.785 1.00 73.50 121 LYS A CA 1
ATOM 979 C C . LYS A 1 121 ? 0.106 -5.333 9.012 1.00 73.50 121 LYS A C 1
ATOM 981 O O . LYS A 1 121 ? -1.049 -5.440 9.417 1.00 73.50 121 LYS A O 1
ATOM 986 N N . LEU A 1 122 ? 0.570 -6.029 7.974 1.00 68.56 122 LEU A N 1
ATOM 987 C CA . LEU A 1 122 ? -0.212 -7.022 7.223 1.00 68.56 122 LEU A CA 1
ATOM 988 C C . LEU A 1 122 ? -0.398 -8.360 7.963 1.00 68.56 122 LEU A C 1
ATOM 990 O O . LEU A 1 122 ? -1.020 -9.274 7.428 1.00 68.56 122 LEU A O 1
ATOM 994 N N . SER A 1 123 ? 0.138 -8.504 9.183 1.00 66.31 123 SER A N 1
ATOM 995 C CA . SER A 1 123 ? 0.247 -9.787 9.898 1.00 66.31 123 SER A CA 1
ATOM 996 C C . SER A 1 123 ? 1.036 -10.855 9.122 1.00 66.31 123 SER A C 1
ATOM 998 O O . SER A 1 123 ? 0.898 -12.048 9.373 1.00 66.31 123 SER A O 1
ATOM 1000 N N . LEU A 1 124 ? 1.913 -10.430 8.206 1.00 62.41 124 LEU A N 1
ATOM 1001 C CA . LEU A 1 124 ? 2.792 -11.280 7.399 1.00 62.41 124 LEU A CA 1
ATOM 1002 C C . LEU A 1 124 ? 4.211 -11.350 7.987 1.00 62.41 124 LEU A C 1
ATOM 1004 O O . LEU A 1 124 ? 5.180 -11.556 7.265 1.00 62.41 124 LEU A O 1
ATOM 1008 N N . GLY A 1 125 ? 4.368 -11.209 9.306 1.00 51.41 125 GLY A N 1
ATOM 1009 C CA . GLY A 1 125 ? 5.682 -11.124 9.961 1.00 51.41 125 GLY A CA 1
ATOM 1010 C C . GLY A 1 125 ? 6.631 -12.306 9.692 1.00 51.41 125 GLY A C 1
ATOM 1011 O O . GLY A 1 125 ? 7.844 -12.135 9.749 1.00 51.41 125 GLY A O 1
ATOM 1012 N N . CYS A 1 126 ? 6.122 -13.492 9.330 1.00 53.66 126 CYS A N 1
ATOM 1013 C CA . CYS A 1 126 ? 6.963 -14.636 8.945 1.00 53.66 126 CYS A CA 1
ATOM 1014 C C . CYS A 1 126 ? 7.565 -14.527 7.528 1.00 53.66 126 CYS A C 1
ATOM 1016 O O . CYS A 1 126 ? 8.474 -15.285 7.186 1.00 53.66 126 CYS A O 1
ATOM 1018 N N . TRP A 1 127 ? 7.093 -13.578 6.714 1.00 53.03 127 TRP A N 1
ATOM 1019 C CA . TRP A 1 127 ? 7.512 -13.358 5.326 1.00 53.03 127 TRP A CA 1
ATOM 1020 C C . TRP A 1 127 ? 8.712 -12.409 5.211 1.00 53.03 127 TRP A C 1
ATOM 1022 O O . TRP A 1 127 ? 9.237 -12.233 4.119 1.00 53.03 127 TRP A O 1
ATOM 1032 N N . ILE A 1 128 ? 9.220 -11.872 6.327 1.00 55.66 128 ILE A N 1
ATOM 1033 C CA . ILE A 1 128 ? 10.451 -11.056 6.366 1.00 55.66 128 ILE A CA 1
ATOM 1034 C C . ILE A 1 128 ? 11.643 -11.827 5.763 1.00 55.66 128 ILE A C 1
ATOM 1036 O O . ILE A 1 128 ? 12.460 -11.265 5.044 1.00 55.66 128 ILE A O 1
ATOM 1040 N N . LYS A 1 129 ? 11.691 -13.158 5.947 1.00 55.88 129 LYS A N 1
ATOM 1041 C CA . LYS A 1 129 ? 12.702 -14.041 5.324 1.00 55.88 129 LYS A CA 1
ATOM 1042 C C . LYS A 1 129 ? 12.508 -14.264 3.812 1.00 55.88 129 LYS A C 1
ATOM 1044 O O . LYS A 1 129 ? 13.342 -14.906 3.182 1.00 55.88 129 LYS A O 1
ATOM 1049 N N . TRP A 1 130 ? 11.400 -13.798 3.238 1.00 54.81 130 TRP A N 1
ATOM 1050 C CA . TRP A 1 130 ? 11.017 -13.985 1.833 1.00 54.81 130 TRP A CA 1
ATOM 1051 C C . TRP A 1 130 ? 11.189 -12.721 0.994 1.00 54.81 130 TRP A C 1
ATOM 1053 O O . TRP A 1 130 ? 10.899 -12.747 -0.197 1.00 54.81 130 TRP A O 1
ATOM 1063 N N . SER A 1 131 ? 11.681 -11.638 1.583 1.00 57.38 131 SER A N 1
ATOM 1064 C CA . SER A 1 131 ? 11.853 -10.345 0.929 1.00 57.38 131 SER A CA 1
ATOM 1065 C C . SER A 1 131 ? 12.655 -10.452 -0.387 1.00 57.38 131 SER A C 1
ATOM 1067 O O . SER A 1 131 ? 12.129 -10.122 -1.448 1.00 57.38 131 SER A O 1
ATOM 1069 N N . GLY A 1 132 ? 13.819 -11.114 -0.370 1.00 61.69 132 GLY A N 1
ATOM 1070 C CA . GLY A 1 132 ? 14.588 -11.428 -1.589 1.00 61.69 132 GLY A CA 1
ATOM 1071 C C . GLY A 1 132 ? 13.951 -12.486 -2.514 1.00 61.69 132 GLY A C 1
ATOM 1072 O O . GLY A 1 132 ? 14.302 -12.601 -3.687 1.00 61.69 132 GLY A O 1
ATOM 1073 N N . ARG A 1 133 ? 12.976 -13.272 -2.032 1.00 69.44 133 ARG A N 1
ATOM 1074 C CA . ARG A 1 133 ? 12.224 -14.224 -2.874 1.00 69.44 133 ARG A CA 1
ATOM 1075 C C . ARG A 1 133 ? 11.141 -13.537 -3.696 1.00 69.44 133 ARG A C 1
ATOM 1077 O O . ARG A 1 133 ? 10.839 -14.025 -4.780 1.00 69.44 133 ARG A O 1
ATOM 1084 N N . ILE A 1 134 ? 10.572 -12.436 -3.202 1.00 72.69 134 ILE A N 1
ATOM 1085 C CA . ILE A 1 134 ? 9.527 -11.693 -3.915 1.00 72.69 134 ILE A CA 1
ATOM 1086 C C . ILE A 1 134 ? 10.116 -11.036 -5.164 1.00 72.69 134 ILE A C 1
ATOM 1088 O O . ILE A 1 134 ? 9.586 -11.253 -6.248 1.00 72.69 134 ILE A O 1
ATOM 1092 N N . GLN A 1 135 ? 11.245 -10.328 -5.048 1.00 70.81 135 GLN A N 1
ATOM 1093 C CA . GLN A 1 135 ? 11.931 -9.730 -6.206 1.00 70.81 135 GLN A CA 1
ATOM 1094 C C . GLN A 1 135 ? 12.279 -10.786 -7.257 1.00 70.81 135 GLN A C 1
ATOM 1096 O O . GLN A 1 135 ? 11.903 -10.659 -8.422 1.00 70.81 135 GLN A O 1
ATOM 1101 N N . LYS A 1 136 ? 12.890 -11.896 -6.829 1.00 77.19 136 LYS A N 1
ATOM 1102 C CA . LYS A 1 136 ? 13.195 -13.014 -7.726 1.00 77.19 136 LYS A CA 1
ATOM 1103 C C . LYS A 1 136 ? 11.944 -13.586 -8.401 1.00 77.19 136 LYS A C 1
ATOM 1105 O O . LYS A 1 136 ? 11.987 -13.874 -9.594 1.00 77.19 136 LYS A O 1
ATOM 1110 N N . ALA A 1 137 ? 10.841 -13.751 -7.671 1.00 81.19 137 ALA A N 1
ATOM 1111 C CA . ALA A 1 137 ? 9.582 -14.232 -8.237 1.00 81.19 137 ALA A CA 1
ATOM 1112 C C . ALA A 1 137 ? 9.024 -13.260 -9.287 1.00 81.19 137 ALA A C 1
ATOM 1114 O O . ALA A 1 137 ? 8.650 -13.700 -10.369 1.00 81.19 137 ALA A O 1
ATOM 1115 N N . VAL A 1 138 ? 9.042 -11.951 -9.013 1.00 78.44 138 VAL A N 1
ATOM 1116 C CA . VAL A 1 138 ? 8.585 -10.912 -9.951 1.00 78.44 138 VAL A CA 1
ATOM 1117 C C . VAL A 1 138 ? 9.414 -10.923 -11.235 1.00 78.44 138 VAL A C 1
ATOM 1119 O O . VAL A 1 138 ? 8.844 -10.946 -12.326 1.00 78.44 138 VAL A O 1
ATOM 1122 N N . VAL A 1 139 ? 10.746 -10.975 -11.135 1.00 80.44 139 VAL A N 1
ATOM 1123 C CA . VAL A 1 139 ? 11.637 -11.051 -12.307 1.00 80.44 139 VAL A CA 1
ATOM 1124 C C . VAL A 1 139 ? 11.375 -12.324 -13.115 1.00 80.44 139 VAL A C 1
ATOM 1126 O O . VAL A 1 139 ? 11.256 -12.269 -14.340 1.00 80.44 139 VAL A O 1
ATOM 1129 N N . LEU A 1 140 ? 11.244 -13.473 -12.444 1.00 86.50 140 LEU A N 1
ATOM 1130 C CA . LEU A 1 140 ? 10.989 -14.755 -13.102 1.00 86.50 140 LEU A CA 1
ATOM 1131 C C . LEU A 1 140 ? 9.635 -14.785 -13.816 1.00 86.50 140 LEU A C 1
ATOM 1133 O O . LEU A 1 140 ? 9.574 -15.243 -14.959 1.00 86.50 140 LEU A O 1
ATOM 1137 N N . GLU A 1 141 ? 8.576 -14.287 -13.179 1.00 88.31 141 GLU A N 1
ATOM 1138 C CA . GLU A 1 141 ? 7.244 -14.212 -13.782 1.00 88.31 141 GLU A CA 1
ATOM 1139 C C . GLU A 1 141 ? 7.204 -13.209 -14.933 1.00 88.31 141 GLU A C 1
ATOM 1141 O O . GLU A 1 141 ? 6.681 -13.526 -15.998 1.00 88.31 141 GLU A O 1
ATOM 1146 N N . THR A 1 142 ? 7.855 -12.052 -14.799 1.00 86.50 142 THR A N 1
ATOM 1147 C CA . THR A 1 142 ? 7.964 -11.078 -15.896 1.00 86.50 142 THR A CA 1
ATOM 1148 C C . THR A 1 142 ? 8.679 -11.697 -17.097 1.00 86.50 142 THR A C 1
ATOM 1150 O O . THR A 1 142 ? 8.165 -11.670 -18.214 1.00 86.50 142 THR A O 1
ATOM 1153 N N . ALA A 1 143 ? 9.815 -12.367 -16.876 1.00 87.69 143 ALA A N 1
ATOM 1154 C CA . ALA A 1 143 ? 10.531 -13.091 -17.925 1.00 87.69 143 ALA A CA 1
ATOM 1155 C C . ALA A 1 143 ? 9.701 -14.241 -18.520 1.00 87.69 143 ALA A C 1
ATOM 1157 O O . ALA A 1 143 ? 9.854 -14.580 -19.694 1.00 87.69 143 ALA A O 1
ATOM 1158 N N . ARG A 1 144 ? 8.839 -14.889 -17.729 1.00 92.19 144 ARG A N 1
ATOM 1159 C CA . ARG A 1 144 ? 7.920 -15.930 -18.207 1.00 92.19 144 ARG A CA 1
ATOM 1160 C C . ARG A 1 144 ? 6.832 -15.339 -19.103 1.00 92.19 144 ARG A C 1
ATOM 1162 O O . ARG A 1 144 ? 6.579 -15.897 -20.168 1.00 92.19 144 ARG A O 1
ATOM 1169 N N . ILE A 1 145 ? 6.230 -14.220 -18.700 1.00 92.44 145 ILE A N 1
ATOM 1170 C CA . ILE A 1 145 ? 5.221 -13.489 -19.475 1.00 92.44 145 ILE A CA 1
ATOM 1171 C C . ILE A 1 145 ? 5.817 -13.031 -20.808 1.00 92.44 145 ILE A C 1
ATOM 1173 O O . ILE A 1 145 ? 5.238 -13.314 -21.854 1.00 92.44 145 ILE A O 1
ATOM 1177 N N . VAL A 1 146 ? 7.001 -12.412 -20.785 1.00 89.62 146 VAL A N 1
ATOM 1178 C CA . VAL A 1 146 ? 7.696 -11.949 -21.996 1.00 89.62 146 VAL A CA 1
ATOM 1179 C C . VAL A 1 146 ? 8.049 -13.118 -22.911 1.00 89.62 146 VAL A C 1
ATOM 1181 O O . VAL A 1 146 ? 7.745 -13.067 -24.096 1.00 89.62 146 VAL A O 1
ATOM 1184 N N . ARG A 1 147 ? 8.616 -14.211 -22.380 1.00 92.19 147 ARG A N 1
ATOM 1185 C CA . ARG A 1 147 ? 8.896 -15.414 -23.185 1.00 92.19 147 ARG A CA 1
ATOM 1186 C C . ARG A 1 147 ? 7.638 -15.954 -23.842 1.00 92.19 147 ARG A C 1
ATOM 1188 O O . ARG A 1 147 ? 7.659 -16.239 -25.031 1.00 92.19 147 ARG A O 1
ATOM 1195 N N . ARG A 1 148 ? 6.543 -16.064 -23.086 1.00 92.75 148 ARG A N 1
ATOM 1196 C CA . ARG A 1 148 ? 5.262 -16.523 -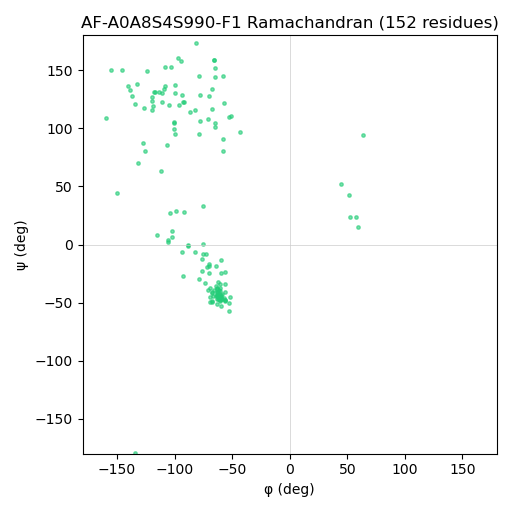23.623 1.00 92.75 148 ARG A CA 1
ATOM 1197 C C . ARG A 1 148 ? 4.788 -15.609 -24.746 1.00 92.75 148 ARG A C 1
ATOM 1199 O O . ARG A 1 148 ? 4.434 -16.127 -25.789 1.00 92.75 148 ARG A O 1
ATOM 1206 N N . PHE A 1 149 ? 4.828 -14.293 -24.546 1.00 92.25 149 PHE A N 1
ATOM 1207 C CA . PHE A 1 149 ? 4.442 -13.314 -25.560 1.00 92.25 149 PHE A CA 1
ATOM 1208 C C . PHE A 1 149 ? 5.281 -13.434 -26.838 1.00 92.25 149 PHE A C 1
ATOM 1210 O O . PHE A 1 149 ? 4.720 -13.513 -27.919 1.00 92.25 149 PHE A O 1
ATOM 1217 N N . LEU A 1 150 ? 6.607 -13.533 -26.713 1.00 90.62 150 LEU A N 1
ATOM 1218 C CA . LEU A 1 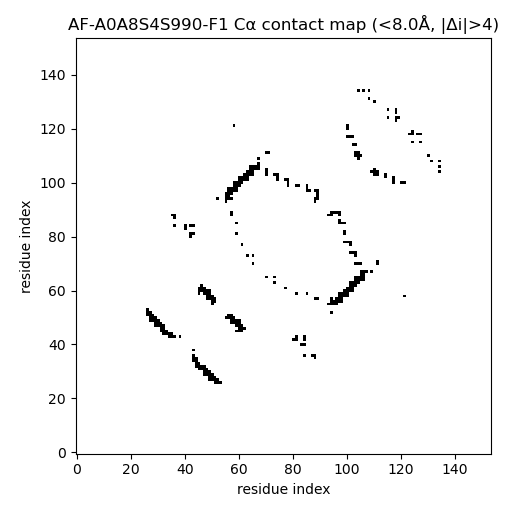150 ? 7.520 -13.669 -27.855 1.00 90.62 150 LEU A CA 1
ATOM 1219 C C . LEU A 1 150 ? 7.427 -15.028 -28.567 1.00 90.62 150 LEU A C 1
ATOM 1221 O O . LEU A 1 150 ? 7.897 -15.153 -29.690 1.00 90.62 150 LEU A O 1
ATOM 1225 N N . THR A 1 151 ? 6.869 -16.047 -27.906 1.00 90.50 151 THR A N 1
ATOM 1226 C CA . THR A 1 151 ? 6.670 -17.394 -28.475 1.00 90.50 151 THR A CA 1
ATOM 1227 C C . THR A 1 151 ? 5.277 -17.555 -29.093 1.00 90.50 151 THR A C 1
ATOM 1229 O O . THR A 1 151 ? 4.991 -18.587 -29.691 1.00 90.50 151 THR A O 1
ATOM 1232 N N . LEU A 1 152 ? 4.386 -16.568 -28.943 1.00 86.75 152 LEU A N 1
ATOM 1233 C CA . LEU A 1 152 ? 3.163 -16.534 -29.737 1.00 86.75 152 LEU A CA 1
ATOM 1234 C C . LEU A 1 152 ? 3.582 -16.191 -31.173 1.00 86.75 152 LEU A C 1
ATOM 1236 O O . LEU A 1 152 ? 4.012 -15.068 -31.431 1.00 86.75 152 LEU A O 1
ATOM 1240 N N . GLU A 1 153 ? 3.523 -17.172 -32.079 1.00 64.62 153 GLU A N 1
ATOM 1241 C CA . GLU A 1 153 ? 3.578 -16.885 -33.516 1.00 64.62 153 GLU A CA 1
ATOM 1242 C C . GLU A 1 153 ? 2.419 -15.936 -33.886 1.00 64.62 153 GLU A C 1
ATOM 1244 O O . GLU A 1 153 ? 1.361 -16.006 -33.249 1.00 64.62 153 GLU A O 1
ATOM 1249 N N . PRO A 1 154 ? 2.632 -15.019 -34.847 1.00 64.50 154 PRO A N 1
ATOM 1250 C CA . PRO A 1 154 ? 1.616 -14.060 -35.279 1.00 64.50 154 PRO A CA 1
ATOM 1251 C C . PRO A 1 154 ? 0.359 -14.715 -35.866 1.00 64.50 154 PRO A C 1
ATOM 1253 O O . PRO A 1 154 ? 0.474 -15.788 -36.500 1.00 64.50 154 PRO A O 1
#

Sequence (154 aa):
MKVRTELVTNRNKTKKTRLHLDTLVLPKTFFFSFPVADRYITANRPDIVLVDRSVRRAIIVDITYPHDDNLVKAEKEKVSIYSDLAHKITAMWNVESTVIVPIVGSVNDLLEKSFDQHLKKLSLGCWIKWSGRIQKAVVLETARIVRRFLTLEP